Protein AF-Q4UJI4-F1 (afdb_monomer)

pLDDT: mean 79.2, std 13.96, range [38.72, 95.31]

Radius of gyration: 26.91 Å; Cα contacts (8 Å, |Δi|>4): 22; chains: 1; bounding box: 50×33×68 Å

Secondary structure (DSSP, 8-state):
-----------HHHHHHHHHHHHSS-TT----------------HHHHHHHHHHHHHHHHTT-S--SHHHHHHHHHHHHHT-

Organism: Rickettsia felis (strain ATCC VR-1525 / URRWXCal2) (NCBI:txid315456)

Structure (mmCIF, N/CA/C/O backbone):
data_AF-Q4UJI4-F1
#
_entry.id   AF-Q4UJI4-F1
#
loop_
_atom_site.group_PDB
_atom_site.id
_atom_site.type_symbol
_atom_site.label_atom_id
_atom_site.label_alt_id
_atom_site.label_comp_id
_at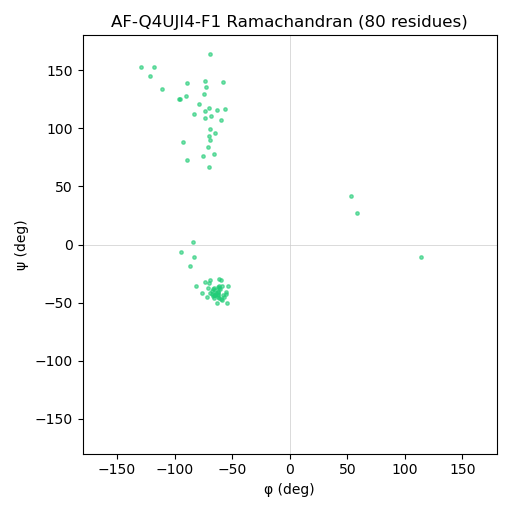om_site.label_asym_id
_atom_site.label_entity_id
_atom_site.label_seq_id
_atom_site.pdbx_PDB_ins_code
_atom_site.Cartn_x
_atom_site.Cartn_y
_atom_site.Cartn_z
_atom_site.occupancy
_atom_site.B_iso_or_equiv
_atom_site.auth_seq_id
_atom_site.auth_comp_id
_atom_site.auth_asym_id
_atom_site.auth_atom_id
_atom_site.pdbx_PDB_model_num
ATOM 1 N N . MET A 1 1 ? 35.584 21.543 -55.363 1.00 38.72 1 MET A N 1
ATOM 2 C CA . MET A 1 1 ? 36.045 20.841 -54.143 1.00 38.72 1 MET A CA 1
ATOM 3 C C . MET A 1 1 ? 35.601 19.387 -54.225 1.00 38.72 1 MET A C 1
ATOM 5 O O . MET A 1 1 ? 34.405 19.146 -54.285 1.00 38.72 1 MET A O 1
ATOM 9 N N . ALA A 1 2 ? 36.532 18.434 -54.305 1.00 49.94 2 ALA A N 1
ATOM 10 C CA . ALA A 1 2 ? 36.209 17.006 -54.364 1.00 49.94 2 ALA A CA 1
ATOM 11 C C . ALA A 1 2 ? 36.141 16.415 -52.943 1.00 49.94 2 ALA A C 1
ATOM 13 O O . ALA A 1 2 ? 37.074 16.580 -52.156 1.00 49.94 2 ALA A O 1
ATOM 14 N N . LEU A 1 3 ? 35.039 15.738 -52.607 1.00 59.00 3 LEU A N 1
ATOM 15 C CA . LEU A 1 3 ? 34.850 15.079 -51.313 1.00 59.00 3 LEU A CA 1
ATOM 16 C C . LEU A 1 3 ? 35.708 13.807 -51.246 1.00 59.00 3 LEU A C 1
ATOM 18 O O . LEU A 1 3 ? 35.424 12.805 -51.903 1.00 59.00 3 LEU A O 1
ATOM 22 N N . LYS A 1 4 ? 36.770 13.848 -50.436 1.00 58.09 4 LYS A N 1
ATOM 23 C CA . LYS A 1 4 ? 37.664 12.714 -50.176 1.00 58.09 4 LYS A CA 1
ATOM 24 C C . LYS A 1 4 ? 36.910 11.655 -49.354 1.00 58.09 4 LYS A C 1
ATOM 26 O O . LYS A 1 4 ? 36.768 11.801 -48.141 1.00 58.09 4 LYS A O 1
ATOM 31 N N . LYS A 1 5 ? 36.400 10.602 -50.005 1.00 61.91 5 LYS A N 1
ATOM 32 C CA . LYS A 1 5 ? 35.775 9.453 -49.324 1.00 61.91 5 LYS A CA 1
ATOM 33 C C . LYS A 1 5 ? 36.827 8.754 -48.454 1.00 61.91 5 LYS A C 1
ATOM 35 O O . LYS A 1 5 ? 37.821 8.250 -48.968 1.00 61.91 5 LYS A O 1
ATOM 40 N N . ARG A 1 6 ? 36.631 8.760 -47.132 1.00 58.75 6 ARG A N 1
ATOM 41 C CA . ARG A 1 6 ? 37.471 8.007 -46.187 1.00 58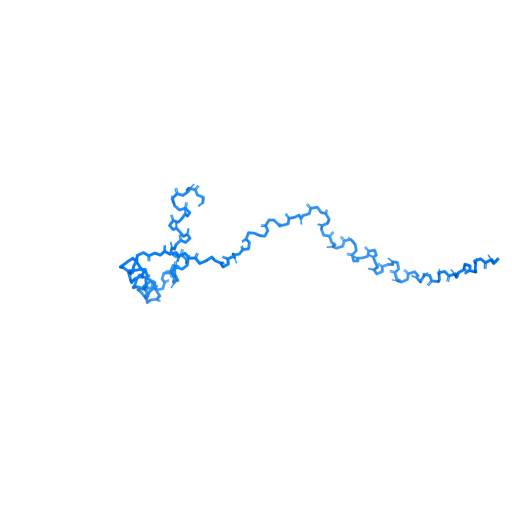.75 6 ARG A CA 1
ATOM 42 C C . ARG A 1 6 ? 37.104 6.519 -46.292 1.00 58.75 6 ARG A C 1
ATOM 44 O O . ARG A 1 6 ? 35.913 6.219 -46.214 1.00 58.75 6 ARG A O 1
ATOM 51 N N . PRO A 1 7 ? 38.065 5.594 -46.467 1.00 57.72 7 PRO A N 1
ATOM 52 C CA . PRO A 1 7 ? 37.761 4.171 -46.454 1.00 57.72 7 PRO A CA 1
ATOM 53 C C . PRO A 1 7 ? 37.397 3.751 -45.026 1.00 57.72 7 PRO A C 1
ATOM 55 O O . PRO A 1 7 ? 38.195 3.875 -44.099 1.00 57.72 7 PRO A O 1
ATOM 58 N N . LEU A 1 8 ? 36.165 3.283 -44.848 1.00 58.50 8 LEU A N 1
ATOM 59 C CA . LEU A 1 8 ? 35.700 2.642 -43.623 1.00 58.50 8 LEU A CA 1
ATOM 60 C C . LEU A 1 8 ? 36.393 1.276 -43.507 1.00 58.50 8 LEU A C 1
ATOM 62 O O . LEU A 1 8 ? 35.923 0.288 -44.062 1.00 58.50 8 LEU A O 1
ATOM 66 N N . GLN A 1 9 ? 37.529 1.216 -42.809 1.00 60.19 9 GLN A N 1
ATOM 67 C CA . GLN A 1 9 ? 38.106 -0.053 -42.355 1.00 60.19 9 GLN A CA 1
ATOM 68 C C . GLN A 1 9 ? 37.228 -0.611 -41.230 1.00 60.19 9 GLN A C 1
ATOM 70 O O . GLN A 1 9 ? 37.456 -0.376 -40.043 1.00 60.19 9 GLN A O 1
ATOM 75 N N . ILE A 1 10 ? 36.168 -1.308 -41.619 1.00 62.72 10 ILE A N 1
ATOM 76 C CA . ILE A 1 10 ? 35.325 -2.070 -40.705 1.00 62.72 10 ILE A CA 1
ATOM 77 C C . ILE A 1 10 ? 36.036 -3.410 -40.503 1.00 62.72 10 ILE A C 1
ATOM 79 O O . ILE A 1 10 ? 36.177 -4.179 -41.450 1.00 62.72 10 ILE A O 1
ATOM 83 N N . SER A 1 11 ? 36.548 -3.672 -39.296 1.00 73.50 11 SER A N 1
ATOM 84 C CA . SER A 1 11 ? 37.139 -4.980 -38.995 1.00 73.50 11 SER A CA 1
ATOM 85 C C . SER A 1 11 ? 36.030 -6.019 -38.835 1.00 73.50 11 SER A C 1
ATOM 87 O O . SER A 1 11 ? 34.989 -5.729 -38.242 1.00 73.50 11 SER A O 1
ATOM 89 N N . GLN A 1 12 ? 36.252 -7.232 -39.343 1.00 74.69 12 GLN A N 1
ATOM 90 C CA . GLN A 1 12 ? 35.294 -8.343 -39.245 1.00 74.69 12 GLN A CA 1
ATOM 91 C C . GLN A 1 12 ? 34.863 -8.623 -37.799 1.00 74.69 12 GLN A C 1
ATOM 93 O O . GLN A 1 12 ? 33.687 -8.831 -37.540 1.00 74.69 12 GLN A O 1
ATOM 98 N N . GLN A 1 13 ? 35.776 -8.460 -36.843 1.00 73.88 13 GLN A N 1
ATOM 99 C CA . GLN A 1 13 ? 35.492 -8.601 -35.412 1.00 73.88 13 GLN A CA 1
ATOM 100 C C . GLN A 1 13 ? 34.452 -7.593 -34.902 1.00 73.88 13 GLN A C 1
ATOM 102 O O . GLN A 1 13 ? 33.626 -7.923 -34.056 1.00 73.88 13 GLN A O 1
ATOM 107 N N . LYS A 1 14 ? 34.450 -6.354 -35.419 1.00 75.69 14 LYS A N 1
ATOM 108 C CA . LYS A 1 14 ? 33.413 -5.371 -35.064 1.00 75.69 14 LYS A CA 1
ATOM 109 C C . LYS A 1 14 ? 32.050 -5.755 -35.633 1.00 75.69 14 LYS A C 1
ATOM 111 O O . LYS A 1 14 ? 31.043 -5.429 -35.018 1.00 75.69 14 LYS A O 1
ATOM 116 N N . ILE A 1 15 ? 32.023 -6.431 -36.780 1.00 78.94 15 ILE A N 1
ATOM 117 C CA . ILE A 1 15 ? 30.786 -6.925 -37.395 1.00 78.94 15 ILE A CA 1
ATOM 118 C C . ILE A 1 15 ? 30.236 -8.094 -36.579 1.00 78.94 15 ILE A C 1
ATOM 120 O O . ILE A 1 15 ? 29.052 -8.103 -36.271 1.00 78.94 15 ILE A O 1
ATOM 124 N N . GLU A 1 16 ? 31.089 -9.036 -36.183 1.00 78.94 16 GLU A N 1
ATOM 125 C CA . GLU A 1 16 ? 30.702 -10.209 -35.387 1.00 78.94 16 GLU A CA 1
ATOM 126 C C . GLU A 1 16 ? 30.209 -9.818 -33.990 1.00 78.94 16 GLU A C 1
ATOM 128 O O . GLU A 1 16 ? 29.158 -10.286 -33.557 1.00 78.94 16 GLU A O 1
ATOM 133 N N . ASN A 1 17 ? 30.898 -8.893 -33.316 1.00 78.75 17 ASN A N 1
ATOM 134 C CA . ASN A 1 17 ? 30.449 -8.379 -32.020 1.00 78.75 17 ASN A CA 1
ATOM 135 C C . ASN A 1 17 ? 29.095 -7.669 -32.130 1.00 78.75 17 ASN A C 1
ATOM 137 O O . ASN A 1 17 ? 28.213 -7.902 -31.309 1.00 78.75 17 ASN A O 1
ATOM 141 N N . LEU A 1 18 ? 28.907 -6.851 -33.172 1.00 74.06 18 LEU A N 1
ATOM 142 C CA . LEU A 1 18 ? 27.622 -6.207 -33.431 1.00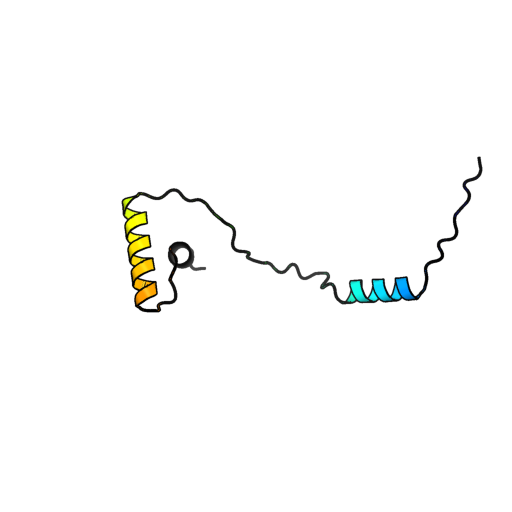 74.06 18 LEU A CA 1
ATOM 143 C C . LEU A 1 18 ? 26.531 -7.247 -33.738 1.00 74.06 18 LEU A C 1
ATOM 145 O O . LEU A 1 18 ? 25.420 -7.128 -33.238 1.00 74.06 18 LEU A O 1
ATOM 149 N N . ALA A 1 19 ? 26.834 -8.276 -34.532 1.00 77.75 19 ALA A N 1
ATOM 150 C CA . ALA A 1 19 ? 25.889 -9.340 -34.864 1.00 77.75 19 ALA A CA 1
ATOM 151 C C . ALA A 1 19 ? 25.451 -10.129 -33.620 1.00 77.75 19 ALA A C 1
ATOM 153 O O . ALA A 1 19 ? 24.261 -10.392 -33.470 1.00 77.75 19 ALA A O 1
ATOM 154 N N . ASN A 1 20 ? 26.374 -10.427 -32.702 1.00 74.69 20 ASN A N 1
ATOM 155 C CA . ASN A 1 20 ? 26.062 -11.087 -31.432 1.00 74.69 20 ASN A CA 1
ATOM 156 C C . ASN A 1 20 ? 25.213 -10.188 -30.513 1.00 74.69 20 ASN A C 1
ATOM 158 O O . ASN A 1 20 ? 24.193 -10.630 -29.992 1.00 74.69 20 ASN A O 1
ATOM 162 N N . GLU A 1 21 ? 25.551 -8.898 -30.393 1.00 71.56 21 GLU A N 1
ATOM 163 C CA . GLU A 1 21 ? 24.743 -7.929 -29.633 1.00 71.56 21 GLU A CA 1
ATOM 164 C C . GLU A 1 21 ? 23.325 -7.742 -30.194 1.00 71.56 21 GLU A C 1
ATOM 166 O O . GLU A 1 21 ? 22.407 -7.374 -29.456 1.00 71.56 21 GLU A O 1
ATOM 171 N N . LEU A 1 22 ? 23.147 -7.921 -31.505 1.00 68.69 22 LEU A N 1
ATOM 172 C CA . LEU A 1 22 ? 21.844 -7.862 -32.163 1.00 68.69 22 LEU A CA 1
ATOM 173 C C . LEU A 1 22 ? 21.081 -9.188 -32.027 1.00 68.69 22 LEU A C 1
ATOM 175 O O . LEU A 1 22 ? 19.867 -9.163 -31.862 1.00 68.69 22 LEU A O 1
ATOM 179 N N . ALA A 1 23 ? 21.760 -10.333 -32.061 1.00 70.31 23 ALA A N 1
ATOM 180 C CA . ALA A 1 23 ? 21.122 -11.639 -31.910 1.00 70.31 23 ALA A CA 1
ATOM 181 C C . ALA A 1 23 ? 20.511 -11.833 -30.510 1.00 70.31 23 ALA A C 1
ATOM 183 O O . ALA A 1 23 ? 19.420 -12.389 -30.392 1.00 70.31 23 ALA A O 1
ATOM 184 N N . ASP A 1 24 ? 21.176 -11.322 -29.470 1.00 63.62 24 ASP A N 1
ATOM 185 C CA . ASP A 1 24 ? 20.739 -11.478 -28.074 1.00 63.62 24 ASP A CA 1
ATOM 186 C C . ASP A 1 24 ? 19.679 -10.456 -27.633 1.00 63.62 24 ASP A C 1
ATOM 188 O O . ASP A 1 24 ? 19.079 -10.588 -26.561 1.00 63.62 24 ASP A O 1
ATOM 192 N N . LYS A 1 25 ? 19.413 -9.420 -28.438 1.00 65.19 25 LYS A N 1
ATOM 193 C CA . LYS A 1 25 ? 18.327 -8.478 -28.158 1.00 65.19 25 LYS A CA 1
ATOM 194 C C . LYS A 1 25 ? 17.012 -9.125 -28.587 1.00 65.19 25 LYS A C 1
ATOM 196 O O . LYS A 1 25 ? 16.849 -9.425 -29.768 1.00 65.19 25 LYS A O 1
ATOM 201 N N . PRO A 1 26 ? 16.040 -9.310 -27.677 1.00 61.53 26 PRO A N 1
ATOM 202 C CA . PRO A 1 26 ? 14.748 -9.877 -28.028 1.00 61.53 26 PRO A CA 1
ATOM 203 C C . PRO A 1 26 ? 13.926 -8.811 -28.765 1.00 61.53 26 PRO A C 1
ATOM 205 O O . PRO A 1 26 ? 13.044 -8.161 -28.202 1.00 61.53 26 PRO A O 1
ATOM 208 N N . TYR A 1 27 ? 14.259 -8.582 -30.033 1.00 57.66 27 TYR A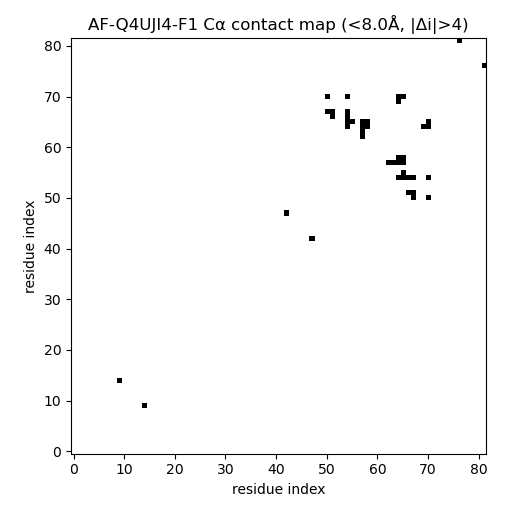 N 1
ATOM 209 C CA . TYR A 1 27 ? 13.520 -7.703 -30.925 1.00 57.66 27 TYR A CA 1
ATOM 210 C C . TYR A 1 27 ? 12.084 -8.227 -31.046 1.00 57.66 27 TYR A C 1
ATOM 212 O O . TYR A 1 27 ? 11.843 -9.263 -31.656 1.00 57.66 27 TYR A O 1
ATOM 220 N N . GLY A 1 28 ? 11.137 -7.527 -30.417 1.00 57.47 28 GLY A N 1
ATOM 221 C CA . GLY A 1 28 ? 9.712 -7.880 -30.420 1.00 57.47 28 GLY A CA 1
ATOM 222 C C . GLY A 1 28 ? 9.129 -8.289 -29.065 1.00 57.47 28 GLY A C 1
ATOM 223 O O . GLY A 1 28 ? 7.910 -8.334 -28.949 1.00 57.47 28 GLY A O 1
ATOM 224 N N . TYR A 1 29 ? 9.943 -8.508 -28.025 1.00 54.78 29 TYR A N 1
ATOM 225 C CA . TYR A 1 29 ? 9.427 -8.600 -26.655 1.00 54.78 29 TYR A CA 1
ATOM 226 C C . TYR A 1 29 ? 9.485 -7.224 -26.001 1.00 54.78 29 TYR A C 1
ATOM 228 O O . TYR A 1 29 ? 10.441 -6.875 -25.308 1.00 54.78 29 TYR A O 1
ATOM 236 N N . THR A 1 30 ? 8.424 -6.441 -26.177 1.00 59.34 30 THR A N 1
ATOM 237 C CA . THR A 1 30 ? 8.043 -5.499 -25.127 1.00 59.34 30 THR A CA 1
ATOM 238 C C . THR A 1 30 ? 7.630 -6.357 -23.943 1.00 59.34 30 THR A C 1
ATOM 240 O O . THR A 1 30 ? 6.511 -6.863 -23.902 1.00 59.34 30 THR A O 1
ATOM 243 N N . LYS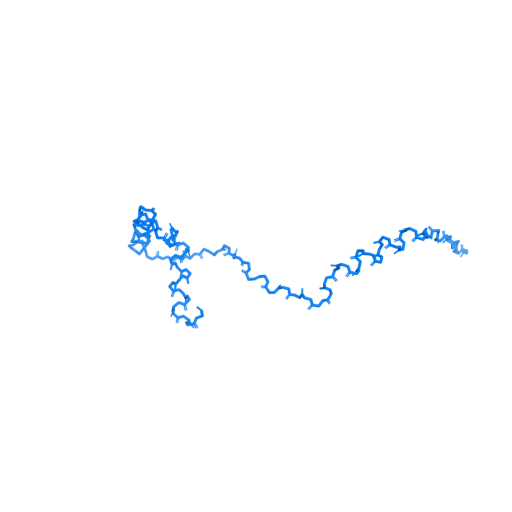 A 1 31 ? 8.547 -6.598 -23.001 1.00 59.72 31 LYS A N 1
ATOM 244 C CA . LYS A 1 31 ? 8.093 -6.971 -21.667 1.00 59.72 31 LYS A CA 1
ATOM 245 C C . LYS A 1 31 ? 7.178 -5.832 -21.246 1.00 59.72 31 LYS A C 1
ATOM 247 O O . LYS A 1 31 ? 7.612 -4.682 -21.199 1.00 59.72 31 LYS A O 1
ATOM 252 N N . GLU A 1 32 ? 5.904 -6.132 -21.040 1.00 59.72 32 GLU A N 1
ATOM 253 C CA . GLU A 1 32 ? 5.034 -5.269 -20.259 1.00 59.72 32 GLU A CA 1
ATOM 254 C C . GLU A 1 32 ? 5.598 -5.327 -18.843 1.00 59.72 32 GLU A C 1
ATOM 256 O O . GLU A 1 32 ? 5.172 -6.116 -18.003 1.00 59.72 32 GLU A O 1
ATOM 261 N N . ASP A 1 33 ? 6.691 -4.597 -18.622 1.00 60.69 33 ASP A N 1
ATOM 262 C CA . ASP A 1 33 ? 7.254 -4.438 -17.306 1.00 60.69 33 ASP A CA 1
ATOM 263 C C . ASP A 1 33 ? 6.226 -3.579 -16.569 1.00 60.69 33 ASP A C 1
ATOM 265 O O . ASP A 1 33 ? 6.259 -2.347 -16.640 1.00 60.69 33 ASP A O 1
ATOM 269 N N . ASP A 1 34 ? 5.266 -4.241 -15.916 1.00 69.62 34 ASP A N 1
ATOM 270 C CA . ASP A 1 34 ? 4.298 -3.627 -15.008 1.00 69.62 34 ASP A CA 1
ATOM 271 C C . ASP A 1 34 ? 5.060 -3.184 -13.751 1.00 69.62 34 ASP A C 1
ATOM 273 O O . ASP A 1 34 ? 5.040 -3.775 -12.666 1.00 69.62 34 ASP A O 1
ATOM 277 N N . THR A 1 35 ? 5.924 -2.200 -13.983 1.00 79.62 35 THR A N 1
ATOM 278 C CA . THR A 1 35 ? 6.868 -1.679 -13.018 1.00 79.62 35 THR A CA 1
ATOM 279 C C . THR A 1 35 ? 6.100 -0.876 -11.998 1.00 79.62 35 THR A C 1
ATOM 281 O O . THR A 1 35 ? 5.220 -0.073 -12.304 1.00 79.62 35 THR A O 1
ATOM 284 N N . LEU A 1 36 ? 6.449 -1.085 -10.734 1.00 81.00 36 LEU A N 1
ATOM 285 C CA . LEU A 1 36 ? 5.770 -0.406 -9.654 1.00 81.00 36 LEU A CA 1
ATOM 286 C C . LEU A 1 36 ? 6.101 1.096 -9.681 1.00 81.00 36 LEU A C 1
ATOM 288 O O . LEU A 1 36 ? 7.218 1.498 -9.350 1.00 81.00 36 LEU A O 1
ATOM 292 N N . VAL A 1 37 ? 5.120 1.931 -10.026 1.00 87.00 37 VAL A N 1
ATOM 293 C CA . VAL A 1 37 ? 5.269 3.393 -10.043 1.00 87.00 37 VAL A CA 1
ATOM 294 C C . VAL A 1 37 ? 4.908 3.989 -8.682 1.00 87.00 37 VAL A C 1
ATOM 296 O O . VAL A 1 37 ? 3.941 3.590 -8.030 1.00 87.00 37 VAL A O 1
ATOM 299 N N . ARG A 1 38 ? 5.683 4.983 -8.229 1.00 87.00 38 ARG A N 1
ATOM 300 C CA . ARG A 1 38 ? 5.372 5.729 -7.005 1.00 87.00 38 ARG A CA 1
ATOM 301 C C . ARG A 1 38 ? 4.200 6.676 -7.253 1.00 87.00 38 ARG A C 1
ATOM 303 O O . ARG A 1 38 ? 4.336 7.667 -7.961 1.00 87.00 38 ARG A O 1
ATOM 310 N N . THR A 1 39 ? 3.089 6.414 -6.581 1.00 86.94 39 THR A N 1
ATOM 311 C CA . THR A 1 39 ? 1.896 7.265 -6.595 1.00 86.94 39 THR A CA 1
ATOM 312 C C . THR A 1 39 ? 1.692 7.942 -5.244 1.00 86.94 39 THR A C 1
ATOM 314 O O . THR A 1 39 ? 1.749 7.287 -4.200 1.00 86.94 39 THR A O 1
ATOM 317 N N . THR A 1 40 ? 1.416 9.245 -5.256 1.00 91.19 40 THR A N 1
ATOM 318 C CA . THR A 1 40 ? 0.975 9.992 -4.070 1.00 91.19 40 THR A CA 1
ATOM 319 C C . THR A 1 40 ? -0.547 10.047 -4.078 1.00 91.19 40 THR A C 1
ATOM 321 O O . THR A 1 40 ? -1.136 10.485 -5.060 1.00 91.19 40 THR A O 1
ATOM 324 N N . ILE A 1 41 ? -1.181 9.604 -2.995 1.00 89.06 41 ILE A N 1
ATOM 325 C CA . ILE A 1 41 ? -2.638 9.613 -2.841 1.00 89.06 41 ILE A CA 1
ATOM 326 C C . ILE A 1 41 ? -3.022 10.428 -1.610 1.00 89.06 41 ILE A C 1
ATOM 328 O O . ILE A 1 41 ? -2.316 10.414 -0.600 1.00 89.06 41 ILE A O 1
ATOM 332 N N . SER A 1 42 ? -4.152 11.122 -1.682 1.00 92.44 42 SER A N 1
ATOM 333 C CA . SER A 1 42 ? -4.738 11.813 -0.535 1.00 92.44 42 SER A CA 1
ATOM 334 C C . SER A 1 42 ? -5.794 10.915 0.100 1.00 92.44 42 SER A C 1
ATOM 336 O O . SER A 1 42 ? -6.711 10.458 -0.576 1.00 92.44 42 SER A O 1
ATOM 338 N N . LEU A 1 43 ? -5.665 10.658 1.401 1.00 88.75 43 LEU A N 1
ATOM 339 C CA . LEU A 1 43 ? -6.601 9.848 2.179 1.00 88.75 43 LEU A CA 1
ATOM 340 C C . LEU A 1 43 ? -7.027 10.609 3.441 1.00 88.75 43 LEU A C 1
ATOM 342 O O . LEU A 1 43 ? -6.243 11.405 3.963 1.00 88.75 43 LEU A O 1
ATOM 346 N N . PRO A 1 44 ? -8.228 10.342 3.984 1.00 95.31 44 PRO A N 1
ATOM 347 C CA . PRO A 1 44 ? -8.597 10.829 5.306 1.00 95.31 44 PRO A CA 1
ATOM 348 C C . PRO A 1 44 ? -7.614 10.330 6.374 1.00 95.31 44 PRO A C 1
ATOM 350 O O . PRO A 1 44 ? -7.235 9.155 6.375 1.00 95.31 44 PRO A O 1
ATOM 353 N N . ALA A 1 45 ? -7.257 11.192 7.330 1.00 93.00 45 ALA A N 1
ATOM 354 C CA . ALA A 1 45 ? -6.282 10.867 8.375 1.00 93.00 45 ALA A CA 1
ATOM 355 C C . ALA A 1 45 ? -6.662 9.599 9.161 1.00 93.00 45 ALA A C 1
ATOM 357 O O . ALA A 1 45 ? -5.832 8.721 9.376 1.00 93.00 45 ALA A O 1
ATOM 358 N N . SER A 1 46 ? -7.944 9.442 9.507 1.00 94.69 46 SER A N 1
ATOM 359 C CA . SER A 1 46 ? -8.451 8.263 10.221 1.00 94.69 46 SER A CA 1
ATOM 360 C C . SER A 1 46 ? -8.231 6.948 9.467 1.00 94.69 46 SER A C 1
ATOM 362 O O . SER A 1 46 ? -8.087 5.902 10.094 1.00 94.69 46 SER A O 1
ATOM 364 N N . VAL A 1 47 ? -8.224 6.982 8.132 1.00 92.75 47 VAL A N 1
ATOM 365 C CA . VAL A 1 47 ? -7.976 5.796 7.299 1.00 92.75 47 VAL A CA 1
ATOM 366 C C . VAL A 1 47 ? -6.488 5.466 7.292 1.00 92.75 47 VAL A C 1
ATOM 368 O O . VAL A 1 47 ? -6.126 4.301 7.433 1.00 92.75 47 VAL A O 1
ATOM 371 N N . LEU A 1 48 ? -5.631 6.485 7.194 1.00 92.38 48 LEU A N 1
ATOM 372 C CA . LEU A 1 48 ? -4.181 6.310 7.214 1.00 92.38 48 LEU A CA 1
ATOM 373 C C . LEU A 1 48 ? -3.712 5.639 8.514 1.00 92.38 48 LEU A C 1
ATOM 375 O O . LEU A 1 48 ? -3.023 4.624 8.442 1.00 92.38 48 LEU A O 1
ATOM 379 N N . PHE A 1 49 ? -4.182 6.103 9.677 1.00 94.25 49 PHE A N 1
ATOM 380 C CA . PHE A 1 49 ? -3.842 5.484 10.967 1.00 94.25 49 PHE A CA 1
ATOM 381 C C . PHE A 1 49 ? -4.236 4.002 11.036 1.00 94.25 49 PHE A C 1
ATOM 383 O O . PHE A 1 49 ? -3.441 3.157 11.443 1.00 94.25 49 PHE A O 1
ATOM 390 N N . LYS A 1 50 ? -5.438 3.655 10.557 1.00 94.44 50 LYS A N 1
ATOM 391 C CA . LYS A 1 50 ? -5.895 2.257 10.519 1.00 94.44 50 LYS A CA 1
ATOM 392 C C . LYS A 1 50 ? -5.015 1.387 9.621 1.00 94.44 50 LYS A C 1
ATOM 394 O O . LYS A 1 50 ? -4.718 0.247 9.970 1.00 94.44 50 LYS A O 1
ATOM 399 N N . LEU A 1 51 ? -4.598 1.904 8.465 1.00 92.56 51 LEU A N 1
ATOM 400 C CA . LEU A 1 51 ? -3.728 1.175 7.539 1.00 92.56 51 LEU A CA 1
ATOM 401 C C . LEU A 1 51 ? -2.331 0.938 8.127 1.00 92.56 51 LEU A C 1
ATOM 403 O O . LEU A 1 51 ? -1.760 -0.137 7.929 1.00 92.56 51 LEU A O 1
ATOM 407 N N . GLU A 1 52 ? -1.790 1.908 8.861 1.00 92.44 52 GLU A N 1
ATOM 408 C CA . GLU A 1 52 ? -0.505 1.774 9.555 1.00 92.44 52 GLU A CA 1
ATOM 409 C C . GLU A 1 52 ? -0.564 0.729 10.673 1.00 92.44 52 GLU A C 1
ATOM 411 O O . GLU A 1 52 ? 0.322 -0.128 10.765 1.00 92.44 52 GLU A O 1
ATOM 416 N N . ASP A 1 53 ? -1.636 0.732 11.466 1.00 93.38 53 ASP A N 1
ATOM 417 C CA . ASP A 1 53 ? -1.857 -0.274 12.505 1.00 93.38 53 ASP A CA 1
ATOM 418 C C . ASP A 1 53 ? -1.983 -1.684 11.915 1.00 93.38 53 ASP A C 1
ATOM 420 O O . ASP A 1 53 ? -1.340 -2.621 12.404 1.00 93.38 53 ASP A O 1
ATOM 424 N N . LEU A 1 54 ? -2.733 -1.836 10.818 1.00 92.56 54 LEU A N 1
ATOM 425 C CA . LEU A 1 54 ? -2.855 -3.105 10.093 1.00 92.56 54 LEU A CA 1
ATOM 426 C C . LEU A 1 54 ? -1.505 -3.578 9.548 1.00 92.56 54 LEU A C 1
ATOM 428 O O . LEU A 1 54 ? -1.127 -4.734 9.742 1.00 92.56 54 LEU A O 1
ATOM 432 N N . SER A 1 55 ? -0.739 -2.685 8.921 1.00 91.62 55 SER A N 1
ATOM 433 C CA . SER A 1 55 ? 0.619 -2.970 8.445 1.00 91.62 55 SER A CA 1
ATOM 434 C C . SER A 1 55 ? 1.524 -3.454 9.584 1.00 91.62 55 SER A C 1
ATOM 436 O O . SER A 1 55 ? 2.235 -4.459 9.445 1.00 91.62 55 SER A O 1
ATOM 438 N N . ARG A 1 56 ? 1.478 -2.780 10.736 1.00 92.56 56 ARG A N 1
ATOM 439 C CA . ARG A 1 56 ? 2.290 -3.115 11.908 1.00 92.56 56 ARG A CA 1
ATOM 440 C C . ARG A 1 56 ? 1.877 -4.449 12.523 1.00 92.56 56 ARG A C 1
ATOM 442 O O . ARG A 1 56 ? 2.750 -5.229 12.916 1.00 92.56 56 ARG A O 1
ATOM 4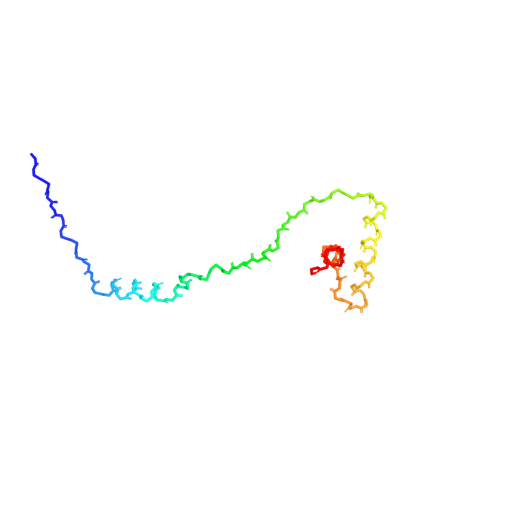49 N N . HIS A 1 57 ? 0.577 -4.724 12.586 1.00 93.00 57 HIS A N 1
ATOM 450 C CA . HIS A 1 57 ? 0.045 -6.001 13.050 1.00 93.00 57 HIS A CA 1
ATOM 451 C C . HIS A 1 57 ? 0.474 -7.146 12.122 1.00 93.00 57 HIS A C 1
ATOM 453 O O . HIS A 1 57 ? 1.095 -8.102 12.587 1.00 93.00 57 HIS A O 1
ATOM 459 N N . ASN A 1 58 ? 0.285 -6.991 10.809 1.00 91.00 58 ASN A N 1
ATOM 460 C CA . ASN A 1 58 ? 0.678 -7.972 9.793 1.00 91.00 58 ASN A CA 1
ATOM 461 C C . ASN A 1 58 ? 2.178 -8.282 9.812 1.00 91.00 58 ASN A C 1
ATOM 463 O O . ASN A 1 58 ? 2.595 -9.425 9.613 1.00 91.00 58 ASN A O 1
ATOM 467 N N . LYS A 1 59 ? 3.010 -7.274 10.095 1.00 89.81 59 LYS A N 1
ATOM 468 C CA . LYS A 1 59 ? 4.455 -7.466 10.260 1.00 89.81 59 LYS A CA 1
ATOM 469 C C . LYS A 1 59 ? 4.783 -8.349 11.469 1.00 89.81 59 LYS A C 1
ATOM 471 O O . LYS A 1 59 ? 5.682 -9.183 11.369 1.00 89.81 59 LYS A O 1
ATOM 476 N N . ARG A 1 60 ? 4.061 -8.195 12.586 1.00 90.75 60 ARG A N 1
ATOM 477 C CA . ARG A 1 60 ? 4.231 -9.018 13.800 1.00 90.75 60 ARG A CA 1
ATOM 478 C C . ARG A 1 60 ? 3.722 -10.445 13.607 1.00 90.75 60 ARG A C 1
ATOM 480 O O . ARG A 1 60 ? 4.367 -11.377 14.070 1.00 90.75 60 ARG A O 1
ATOM 487 N N . THR A 1 61 ? 2.622 -10.616 12.879 1.00 90.12 61 THR A N 1
ATOM 488 C CA . THR A 1 61 ? 2.014 -11.927 12.594 1.00 90.12 61 THR A CA 1
ATOM 489 C C . THR A 1 61 ? 2.645 -12.654 11.399 1.00 90.12 61 THR A C 1
ATOM 491 O O . THR A 1 61 ? 2.218 -13.750 11.058 1.00 90.12 61 THR A O 1
ATOM 494 N N . ARG A 1 62 ? 3.688 -12.076 10.778 1.00 84.75 62 ARG A N 1
ATOM 495 C CA . ARG A 1 62 ? 4.386 -12.595 9.582 1.00 84.75 62 ARG A CA 1
ATOM 496 C C . ARG A 1 62 ? 3.482 -12.795 8.352 1.00 84.75 62 ARG A C 1
ATOM 498 O O . ARG A 1 62 ? 3.817 -13.588 7.477 1.00 84.75 62 ARG A O 1
ATOM 505 N N . SER A 1 63 ? 2.400 -12.028 8.241 1.00 86.31 63 SER A N 1
ATOM 506 C CA . SER A 1 63 ? 1.519 -12.028 7.065 1.00 86.31 63 SER A CA 1
ATOM 507 C C . SER A 1 63 ? 2.199 -11.424 5.820 1.00 86.31 63 SER A C 1
ATOM 509 O O . SER A 1 63 ? 3.234 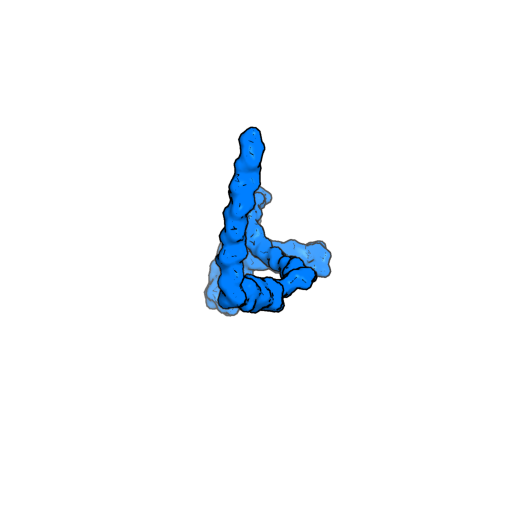-10.758 5.924 1.00 86.31 63 SER A O 1
ATOM 511 N N . SER A 1 64 ? 1.636 -11.653 4.630 1.00 80.94 64 SER A N 1
ATOM 512 C CA . SER A 1 64 ? 2.160 -11.177 3.337 1.00 80.94 64 SER A CA 1
ATOM 513 C C . SER A 1 64 ? 2.029 -9.656 3.157 1.00 80.94 64 SER A C 1
ATOM 515 O O . SER A 1 64 ? 2.915 -9.015 2.589 1.00 80.94 64 SER A O 1
ATOM 517 N N . LEU A 1 65 ? 0.973 -9.046 3.703 1.00 86.50 65 LEU A N 1
ATOM 518 C CA . LEU A 1 65 ? 0.646 -7.625 3.530 1.00 86.50 65 LEU A CA 1
ATOM 519 C C . LEU A 1 65 ? 1.311 -6.7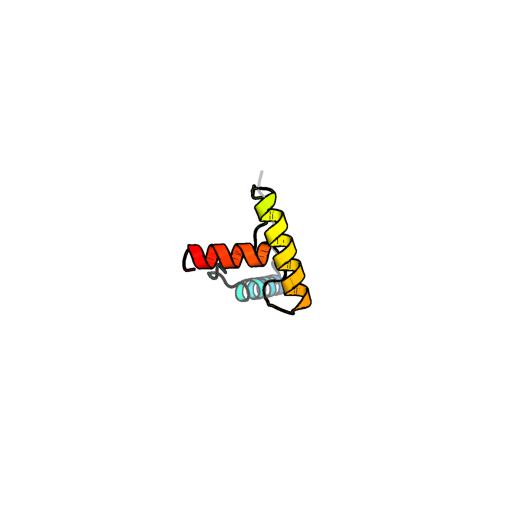41 4.596 1.00 86.50 65 LEU A C 1
ATOM 521 O O . LEU A 1 65 ? 0.666 -6.247 5.521 1.00 86.50 65 LEU A O 1
ATOM 525 N N . LYS A 1 66 ? 2.629 -6.554 4.484 1.00 88.56 66 LYS A N 1
ATOM 526 C CA . LYS A 1 66 ? 3.445 -5.877 5.516 1.00 88.56 66 LYS A CA 1
ATOM 527 C C . LYS A 1 66 ? 3.506 -4.353 5.382 1.00 88.56 66 LYS A C 1
ATOM 529 O O . LYS A 1 66 ? 3.873 -3.679 6.344 1.00 88.56 66 LYS A O 1
ATOM 534 N N . SER A 1 67 ? 3.177 -3.802 4.216 1.00 89.88 67 SER A N 1
ATOM 535 C CA . SER A 1 67 ? 3.213 -2.360 3.952 1.00 89.88 67 SER A CA 1
ATOM 536 C C . SER A 1 67 ? 1.834 -1.816 3.610 1.00 89.88 67 SER A C 1
ATOM 538 O O . SER A 1 67 ? 1.003 -2.514 3.032 1.00 89.88 67 SER A O 1
ATOM 540 N N . VAL A 1 68 ? 1.629 -0.530 3.894 1.00 89.88 68 VAL A N 1
ATOM 541 C CA . VAL A 1 68 ? 0.427 0.205 3.475 1.00 89.88 68 VAL A CA 1
ATOM 542 C C . VAL A 1 68 ? 0.241 0.116 1.956 1.00 89.88 68 VAL A C 1
ATOM 544 O O . VAL A 1 68 ? -0.858 -0.151 1.486 1.00 89.88 68 VAL A O 1
ATOM 547 N N . SER A 1 69 ? 1.328 0.217 1.182 1.00 90.00 69 SER A N 1
ATOM 548 C CA . SER A 1 69 ? 1.285 0.044 -0.274 1.00 90.00 69 SER A CA 1
ATOM 549 C C . SER A 1 69 ? 0.843 -1.355 -0.712 1.00 90.00 69 SER A C 1
ATOM 551 O O . SER A 1 69 ? 0.120 -1.471 -1.693 1.00 90.00 69 SER A O 1
ATOM 553 N N . ALA A 1 70 ? 1.226 -2.417 0.004 1.00 90.06 70 ALA A N 1
ATOM 554 C CA . ALA A 1 70 ? 0.773 -3.773 -0.303 1.00 90.06 70 ALA A CA 1
ATOM 555 C C . ALA A 1 70 ? -0.719 -3.947 -0.001 1.00 90.06 70 ALA A C 1
ATOM 557 O O . ALA A 1 70 ? -1.434 -4.525 -0.811 1.00 90.06 70 ALA A O 1
ATOM 558 N N . ILE A 1 71 ? -1.186 -3.400 1.126 1.00 91.25 71 ILE A N 1
ATOM 559 C CA . ILE A 1 71 ? -2.602 -3.436 1.516 1.00 91.25 71 ILE A CA 1
ATOM 560 C C . ILE A 1 71 ? -3.460 -2.687 0.490 1.00 91.25 71 ILE A C 1
ATOM 562 O O . ILE A 1 71 ? -4.492 -3.191 0.064 1.00 91.25 71 ILE A O 1
ATOM 566 N N . ILE A 1 72 ? -3.023 -1.501 0.062 1.00 91.75 72 ILE A N 1
ATOM 567 C CA . ILE A 1 72 ? -3.753 -0.700 -0.926 1.00 91.75 72 ILE A CA 1
ATOM 568 C C . ILE A 1 72 ? -3.805 -1.413 -2.276 1.00 91.75 72 ILE A C 1
ATOM 570 O O . ILE A 1 72 ? -4.871 -1.461 -2.878 1.00 91.75 72 ILE A O 1
ATOM 574 N N . ARG A 1 73 ? -2.696 -2.007 -2.734 1.00 89.44 73 ARG A N 1
ATOM 575 C CA . ARG A 1 73 ? -2.692 -2.791 -3.978 1.00 89.44 73 ARG A CA 1
ATOM 576 C C . ARG A 1 73 ? -3.657 -3.965 -3.923 1.00 89.44 73 ARG A C 1
ATOM 578 O O . ARG A 1 73 ? -4.435 -4.123 -4.848 1.00 89.44 73 ARG A O 1
ATOM 585 N N . ASP A 1 74 ? -3.637 -4.739 -2.841 1.00 91.19 74 ASP A N 1
ATOM 586 C CA . ASP A 1 74 ? -4.562 -5.861 -2.647 1.00 91.19 74 ASP A CA 1
ATOM 587 C C . ASP A 1 74 ? -6.028 -5.391 -2.632 1.00 91.19 74 ASP A C 1
ATOM 589 O O . ASP A 1 74 ? -6.898 -6.024 -3.221 1.00 91.19 74 ASP A O 1
ATOM 593 N N . CYS A 1 75 ? -6.304 -4.235 -2.023 1.00 90.38 75 CYS A N 1
ATOM 594 C CA . CYS A 1 75 ? -7.641 -3.646 -2.006 1.00 90.38 75 CYS A CA 1
ATOM 595 C C . CYS A 1 75 ? -8.094 -3.185 -3.405 1.00 90.38 75 CYS A C 1
ATOM 597 O O . CYS A 1 75 ? -9.232 -3.434 -3.799 1.00 90.38 75 CYS A O 1
ATOM 599 N N . ILE A 1 76 ? -7.202 -2.548 -4.172 1.00 90.62 76 ILE A N 1
ATOM 600 C CA . ILE A 1 76 ? -7.469 -2.108 -5.551 1.00 90.62 76 ILE A CA 1
ATOM 601 C C . ILE A 1 76 ? -7.683 -3.316 -6.469 1.00 90.62 76 ILE A C 1
ATOM 603 O O . ILE A 1 76 ? -8.664 -3.336 -7.205 1.00 90.62 76 ILE A O 1
ATOM 607 N N . ALA A 1 77 ? -6.820 -4.330 -6.376 1.00 89.50 77 ALA A N 1
ATOM 608 C CA . ALA A 1 77 ? -6.932 -5.594 -7.103 1.00 89.50 77 ALA A CA 1
ATOM 609 C C . ALA A 1 77 ? -8.299 -6.253 -6.856 1.00 89.50 77 ALA A C 1
ATOM 611 O O . ALA A 1 77 ? -9.057 -6.511 -7.789 1.00 89.50 77 ALA A O 1
ATOM 612 N N . LYS A 1 78 ? -8.697 -6.378 -5.582 1.00 91.31 78 LYS A N 1
ATOM 613 C CA . LYS A 1 78 ? -10.024 -6.884 -5.192 1.00 91.31 78 LYS A CA 1
ATOM 614 C C . LYS A 1 78 ? -11.183 -6.028 -5.698 1.00 91.31 78 LYS A C 1
ATOM 616 O O . LYS A 1 78 ? -12.220 -6.576 -6.043 1.00 91.31 78 LYS A O 1
ATOM 621 N N . SER A 1 79 ? -11.044 -4.702 -5.719 1.00 91.31 79 SER A N 1
ATOM 622 C CA . SER A 1 79 ? -12.109 -3.816 -6.202 1.00 91.31 79 SER A CA 1
ATOM 623 C C . SER A 1 79 ? -12.260 -3.845 -7.723 1.00 91.31 79 SER A C 1
ATOM 625 O O . SER A 1 79 ? -13.363 -3.622 -8.215 1.00 91.31 79 SER A O 1
ATOM 627 N N . LEU A 1 80 ? -11.166 -4.056 -8.456 1.00 88.19 80 LEU A N 1
ATOM 628 C CA . LEU A 1 80 ? -11.150 -4.087 -9.919 1.00 88.19 80 LEU A CA 1
ATOM 629 C C . LEU A 1 80 ? -11.286 -5.512 -10.483 1.00 88.19 80 LEU A C 1
ATOM 631 O O . LEU A 1 80 ? -11.458 -5.652 -11.690 1.00 88.19 80 LEU A O 1
ATOM 635 N N . ASN A 1 81 ? -11.265 -6.545 -9.628 1.00 81.62 81 ASN A N 1
ATOM 636 C CA . ASN A 1 81 ? -11.194 -7.966 -9.999 1.00 81.62 81 ASN A CA 1
ATOM 637 C C . ASN A 1 81 ? -10.013 -8.280 -10.938 1.00 81.62 81 ASN A C 1
ATOM 639 O O . ASN A 1 81 ? -10.170 -9.028 -11.904 1.00 81.62 81 ASN A O 1
ATOM 643 N N . ILE A 1 82 ? -8.850 -7.688 -10.653 1.00 65.38 82 ILE A N 1
ATOM 644 C CA . ILE A 1 82 ? -7.584 -7.897 -11.378 1.00 65.38 82 ILE A CA 1
ATOM 645 C C . ILE A 1 82 ? -6.603 -8.617 -10.457 1.00 65.38 82 ILE A C 1
ATOM 647 O O . ILE A 1 82 ? -6.590 -8.277 -9.251 1.00 65.38 82 ILE A O 1
#

Solvent-accessible surface area (backbone atoms only — not comparable to full-atom values): 5311 Å² total; per-residue (Å²): 135,84,86,80,80,76,82,81,85,73,54,68,66,61,52,52,52,50,50,52,62,54,68,73,47,69,84,84,65,78,72,82,72,86,65,90,73,94,76,89,82,92,73,61,67,75,57,52,55,53,40,51,52,48,13,55,48,23,52,74,72,68,47,90,47,46,39,55,69,48,46,51,50,52,51,50,26,65,73,69,75,98

Mean predicted aligned error: 14.69 Å

Foldseek 3Di:
DDDDDDDPPDDVVNVVVVVVVVVPPPVPDPPPCVDDDDDDDDDDPVVVVVLQVVLCVCVVVVHPQNHSVSVVVVVVCVVVVD

Sequence (82 aa):
MALKKRPLQISQQKIENLANELADKPYGYTKEDDTLVRTTIS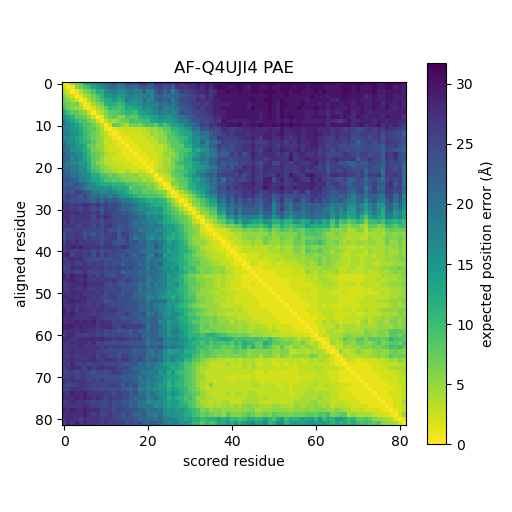LPASVLFKLEDLSRHNKRTRSSLKSVSAIIRDCIAKSLNI